Protein AF-A0A7W0CHF1-F1 (afdb_monomer_lite)

Sequence (156 aa):
MNGHKGRTVRLRYMLHHDHEIEVFDAASGEYLGSAELQGQADDATIAQTHAVRADNQRQLERDLKLAARKRTQRYAPVATPQPAQVLGTLTSEEADQELSQARIRRPRPSRRPALMPLPDPDPGWVRPGQPVSAQASALPRDQRRPTDPSTGTLRR

Secondary structure (DSSP, 8-state):
-----S--EEEEEETTEEEEEEEEETTT--EEEEEE-TTPPPHHHHHHHHHHHHHHHHHHHHHHHHHHHHHHHHHTTT-S-------S---HHHHHHHHHHHHHHSPPPP------PPPPPPTTS--TT----S----------------------

Radius of gyration: 45.23 Å; chains: 1; bounding box: 111×49×108 Å

pLDDT: mean 78.06, std 17.32, range [40.59, 98.56]

Structure (mmCIF, N/CA/C/O backbone):
data_AF-A0A7W0CHF1-F1
#
_entry.id   AF-A0A7W0CHF1-F1
#
loop_
_atom_site.group_PDB
_atom_site.id
_atom_site.type_symbol
_atom_site.label_atom_id
_atom_site.label_alt_id
_atom_site.label_comp_id
_atom_site.label_asym_id
_atom_site.label_entity_id
_atom_site.label_seq_id
_atom_site.pdbx_PDB_ins_code
_atom_site.Cartn_x
_atom_site.Cartn_y
_atom_site.Cartn_z
_atom_site.occupancy
_atom_site.B_iso_or_equiv
_atom_site.auth_seq_id
_atom_site.auth_comp_id
_atom_site.auth_asym_id
_atom_site.auth_atom_id
_atom_site.pdbx_PDB_model_num
ATOM 1 N N . MET A 1 1 ? -21.103 -10.574 35.890 1.00 46.47 1 MET A N 1
ATOM 2 C CA . MET A 1 1 ? -20.823 -9.893 34.609 1.00 46.47 1 MET A CA 1
ATOM 3 C C . MET A 1 1 ? -21.826 -10.427 33.603 1.00 46.47 1 MET A C 1
ATOM 5 O O . MET A 1 1 ? -21.732 -11.589 33.227 1.00 46.47 1 MET A O 1
ATOM 9 N N . ASN A 1 2 ? -22.846 -9.639 33.273 1.00 58.59 2 ASN A N 1
ATOM 10 C CA . ASN A 1 2 ? -23.965 -10.100 32.454 1.00 58.59 2 ASN A CA 1
ATOM 11 C C . ASN A 1 2 ? -23.669 -9.700 31.007 1.00 58.59 2 ASN A C 1
ATOM 13 O O . ASN A 1 2 ? -23.716 -8.524 30.673 1.00 58.59 2 ASN A O 1
ATOM 17 N N . GLY A 1 3 ? -23.271 -10.661 30.172 1.00 70.69 3 GLY A N 1
ATOM 18 C CA . GLY A 1 3 ? -23.007 -10.412 28.756 1.00 70.69 3 GLY A CA 1
ATOM 19 C C . GLY A 1 3 ? -24.285 -10.546 27.935 1.00 70.69 3 GLY A C 1
ATOM 20 O O . GLY A 1 3 ? -24.916 -11.603 27.951 1.00 70.69 3 GLY A O 1
ATOM 21 N N . HIS A 1 4 ? -24.653 -9.507 27.189 1.00 77.81 4 HIS A N 1
ATOM 22 C CA . HIS A 1 4 ? -25.762 -9.558 26.238 1.00 77.81 4 HIS A CA 1
ATOM 23 C C . HIS A 1 4 ? -25.271 -10.181 24.921 1.00 77.81 4 HIS A C 1
ATOM 25 O O . HIS A 1 4 ? -24.494 -9.571 24.193 1.00 77.81 4 HIS A O 1
ATOM 31 N N . LYS A 1 5 ? -25.689 -11.417 24.619 1.00 83.81 5 LYS A N 1
ATOM 32 C CA . LYS A 1 5 ? -25.327 -12.135 23.381 1.00 83.81 5 LYS A CA 1
ATOM 33 C C . LYS A 1 5 ? -26.537 -12.273 22.460 1.00 83.81 5 LYS A C 1
ATOM 35 O O . LYS A 1 5 ? -27.640 -12.520 22.933 1.00 83.81 5 LYS A O 1
ATOM 40 N N . GLY A 1 6 ? -26.316 -12.139 21.151 1.00 88.88 6 GLY A N 1
ATOM 41 C CA . GLY A 1 6 ? -27.356 -12.325 20.129 1.00 88.88 6 GLY A CA 1
ATOM 42 C C . GLY A 1 6 ? -28.369 -11.181 20.016 1.00 88.88 6 GLY A C 1
ATOM 43 O O . GLY A 1 6 ? -29.377 -11.334 19.333 1.00 88.88 6 GLY A O 1
ATOM 44 N N . ARG A 1 7 ? -28.121 -10.041 20.671 1.00 90.19 7 ARG A N 1
ATOM 45 C CA . ARG A 1 7 ? -28.987 -8.862 20.593 1.00 90.19 7 ARG A CA 1
ATOM 46 C C . ARG A 1 7 ? -28.602 -7.996 19.399 1.00 90.19 7 ARG A C 1
ATOM 48 O O . ARG A 1 7 ? -27.432 -7.669 19.222 1.00 90.19 7 ARG A O 1
ATOM 55 N N . THR A 1 8 ? -29.585 -7.622 18.588 1.00 93.81 8 THR A N 1
ATOM 56 C CA . THR A 1 8 ? -29.384 -6.677 17.488 1.00 93.81 8 THR A CA 1
ATOM 57 C C . THR A 1 8 ? -29.283 -5.262 18.042 1.00 93.81 8 THR A C 1
ATOM 59 O O . THR A 1 8 ? -30.140 -4.832 18.814 1.00 93.81 8 THR A O 1
ATOM 62 N N . VAL A 1 9 ? -28.249 -4.537 17.628 1.00 95.06 9 VAL A N 1
ATOM 63 C CA . VAL A 1 9 ? -27.970 -3.171 18.078 1.00 95.06 9 VAL A CA 1
ATOM 64 C C . VAL A 1 9 ? -27.816 -2.227 16.891 1.00 95.06 9 VAL A C 1
ATOM 66 O O . VAL A 1 9 ? -27.442 -2.643 15.792 1.00 95.06 9 VAL A O 1
ATOM 69 N N . ARG A 1 10 ? -28.114 -0.949 17.114 1.00 96.31 10 ARG A N 1
ATOM 70 C CA . ARG A 1 10 ? -27.790 0.159 16.215 1.00 96.31 10 ARG A CA 1
ATOM 71 C C . ARG A 1 10 ? -26.557 0.878 16.736 1.00 96.31 10 ARG A C 1
ATOM 73 O O . ARG A 1 10 ? -26.462 1.143 17.928 1.00 96.31 10 ARG A O 1
ATOM 80 N N . LEU A 1 11 ? -25.643 1.205 15.832 1.00 94.81 11 LEU A N 1
ATOM 81 C CA . LEU A 1 11 ? -24.417 1.923 16.158 1.00 94.81 11 LEU A CA 1
ATOM 82 C C . LEU A 1 11 ? -24.523 3.367 15.678 1.00 94.81 11 LEU A C 1
ATOM 84 O O . LEU A 1 11 ? -24.950 3.616 14.547 1.00 94.81 11 LEU A O 1
ATOM 88 N N . ARG A 1 12 ? -24.105 4.307 16.523 1.00 94.81 12 ARG A N 1
ATOM 89 C CA . ARG A 1 12 ? -23.821 5.689 16.132 1.00 94.81 12 ARG A CA 1
ATOM 90 C C . ARG A 1 12 ? -22.338 5.951 16.332 1.00 94.81 12 ARG A C 1
ATOM 92 O O . ARG A 1 12 ? -21.757 5.546 17.330 1.00 94.81 12 ARG A O 1
ATOM 99 N N . TYR A 1 13 ? -21.738 6.619 15.359 1.00 93.94 13 TYR A N 1
ATOM 100 C CA . TYR A 1 13 ? -20.340 7.018 15.402 1.00 93.94 13 TYR A CA 1
ATOM 101 C C . TYR A 1 13 ? -20.236 8.497 15.036 1.00 93.94 13 TYR A C 1
ATOM 103 O O . TYR A 1 13 ? -21.008 9.000 14.213 1.00 93.94 13 TYR A O 1
ATOM 111 N N . MET A 1 14 ? -19.291 9.198 15.657 1.00 90.88 14 MET A N 1
ATOM 112 C CA . MET A 1 14 ? -18.954 10.573 15.303 1.00 90.88 14 MET A CA 1
ATOM 113 C C . MET A 1 14 ? -17.666 10.567 14.495 1.00 90.88 14 MET A C 1
ATOM 115 O O . MET A 1 14 ? -16.693 9.939 14.884 1.00 90.88 14 MET A O 1
ATOM 119 N N . LEU A 1 15 ? -17.622 11.318 13.394 1.00 89.56 15 LEU A N 1
ATOM 120 C CA . LEU A 1 15 ? -16.444 11.342 12.517 1.00 89.56 15 LEU A CA 1
ATOM 121 C C . LEU A 1 15 ? -15.158 11.832 13.211 1.00 89.56 15 LEU A C 1
ATOM 123 O O . LEU A 1 15 ? -14.069 11.574 12.715 1.00 89.56 15 LEU A O 1
ATOM 127 N N . HIS A 1 16 ? -15.293 12.556 14.326 1.00 87.25 16 HIS A N 1
ATOM 128 C CA . HIS A 1 16 ? -14.185 13.103 15.112 1.00 87.25 16 HIS A CA 1
ATOM 129 C C . HIS A 1 16 ? -13.854 12.283 16.373 1.00 87.25 16 HIS A C 1
ATOM 131 O O . HIS A 1 16 ? -12.884 12.613 17.045 1.00 87.25 16 HIS A O 1
ATOM 137 N N . HIS A 1 17 ? -14.635 11.241 16.688 1.00 85.31 17 HIS A N 1
ATOM 138 C CA . HIS A 1 17 ? -14.356 10.287 17.768 1.00 85.31 17 HIS A CA 1
ATOM 139 C C . HIS A 1 17 ? -14.205 8.905 17.137 1.00 85.31 17 HIS A C 1
ATOM 141 O O . HIS A 1 17 ? -15.170 8.182 16.915 1.00 85.31 17 HIS A O 1
ATOM 147 N N . ASP A 1 18 ? -12.974 8.589 16.765 1.00 81.56 18 ASP A N 1
ATOM 148 C CA . ASP A 1 18 ? -12.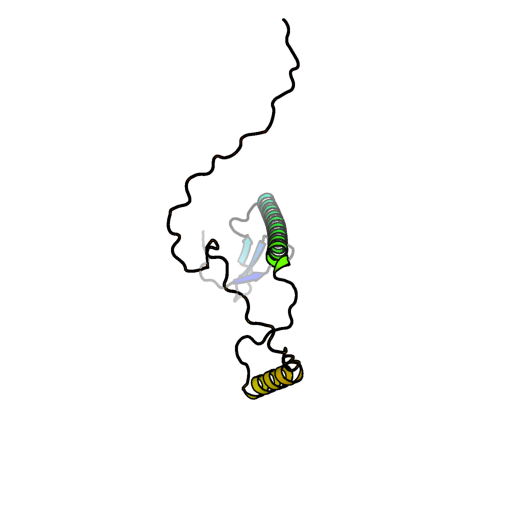596 7.384 16.030 1.00 81.56 18 ASP A CA 1
ATOM 149 C C . ASP A 1 18 ? -12.402 6.146 16.920 1.00 81.56 18 ASP A C 1
ATOM 151 O O . ASP A 1 18 ? -12.359 5.027 16.407 1.00 81.56 18 ASP A O 1
ATOM 155 N N . HIS A 1 19 ? -12.326 6.336 18.237 1.00 85.31 19 HIS A N 1
ATOM 156 C CA . HIS A 1 19 ? -12.074 5.285 19.225 1.00 85.31 19 HIS A CA 1
ATOM 157 C C . HIS A 1 19 ? -13.332 4.802 19.960 1.00 85.31 19 HIS A C 1
ATOM 159 O O . HIS A 1 19 ? -13.305 3.722 20.548 1.00 85.31 19 HIS A O 1
ATOM 165 N N . GLU A 1 20 ? -14.435 5.555 19.904 1.00 91.00 20 GLU A N 1
ATOM 166 C CA . GLU A 1 20 ? -15.660 5.268 20.656 1.00 91.00 20 GLU A CA 1
ATOM 167 C C . GLU A 1 20 ? -16.887 5.236 19.735 1.00 91.00 20 GLU A C 1
ATOM 169 O O . GLU A 1 20 ? -17.085 6.100 18.877 1.00 91.00 20 GLU A O 1
ATOM 174 N N . ILE A 1 21 ? -17.740 4.230 19.929 1.00 94.25 21 ILE A N 1
ATOM 175 C CA . ILE A 1 21 ? -19.050 4.133 19.284 1.00 94.25 21 ILE A CA 1
ATOM 176 C C . ILE A 1 21 ? -20.157 4.074 20.332 1.00 94.25 21 ILE A C 1
ATOM 178 O O . ILE A 1 21 ? -20.031 3.418 21.364 1.00 94.25 21 ILE A O 1
ATOM 182 N N . GLU A 1 22 ? -21.282 4.713 20.038 1.00 94.44 22 GLU A N 1
ATOM 183 C CA . GLU A 1 22 ? -22.486 4.631 20.856 1.00 94.44 22 GLU A CA 1
ATOM 184 C C . GLU A 1 22 ? -23.342 3.442 20.401 1.00 94.44 22 GLU A C 1
ATOM 186 O O . GLU A 1 22 ? -23.636 3.278 19.210 1.00 94.44 22 GLU A O 1
ATOM 191 N N . VAL A 1 23 ? -23.780 2.621 21.353 1.00 94.81 23 VAL A N 1
ATOM 192 C CA . VAL A 1 23 ? -24.578 1.418 21.115 1.00 94.81 23 VAL A CA 1
ATOM 193 C C . VAL A 1 23 ? -26.010 1.653 21.583 1.00 94.81 23 VAL A C 1
ATOM 195 O O . VAL A 1 23 ? -26.26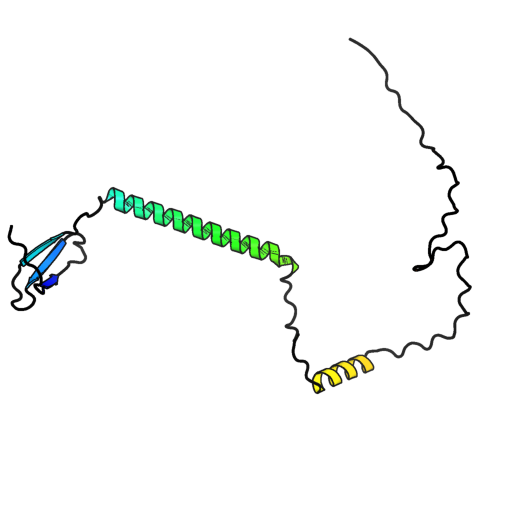1 2.005 22.733 1.00 94.81 23 VAL A O 1
ATOM 198 N N . PHE A 1 24 ? -26.967 1.405 20.695 1.0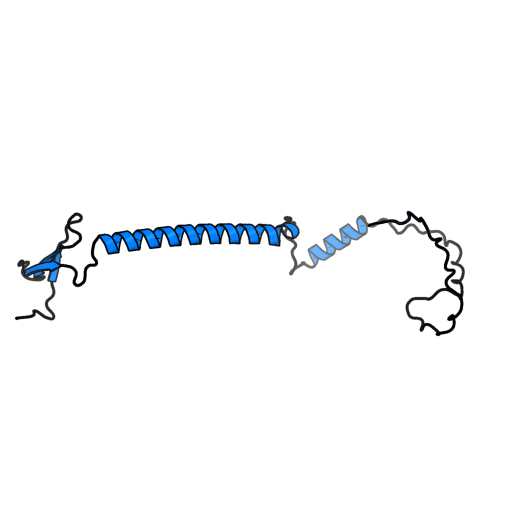0 95.69 24 PHE A N 1
ATOM 199 C CA . PHE A 1 24 ? -28.398 1.508 20.965 1.00 95.69 24 PHE A CA 1
ATOM 200 C C . PHE A 1 24 ? -29.099 0.180 20.697 1.00 95.69 24 PHE A C 1
ATOM 202 O O . PHE A 1 24 ? -28.705 -0.585 19.814 1.00 95.69 24 PHE A O 1
ATOM 209 N N . ASP A 1 25 ? -30.185 -0.088 21.407 1.00 94.50 25 ASP A N 1
ATOM 210 C CA . ASP A 1 25 ? -31.078 -1.187 21.084 1.00 94.50 25 ASP A CA 1
ATOM 211 C C . ASP A 1 25 ? -31.741 -0.961 19.721 1.00 94.50 25 ASP A C 1
ATOM 213 O O . ASP A 1 25 ? -32.235 0.127 19.417 1.00 94.50 25 ASP A O 1
ATOM 217 N N . ALA A 1 26 ? -31.772 -1.994 18.878 1.00 94.44 26 ALA A N 1
ATOM 218 C CA . ALA A 1 26 ? -32.310 -1.845 17.532 1.00 94.44 26 ALA A CA 1
ATOM 219 C C . ALA A 1 26 ? -33.839 -1.667 17.492 1.00 94.44 26 ALA A C 1
ATOM 221 O O . ALA A 1 26 ? -34.336 -1.032 16.559 1.00 94.44 26 ALA A O 1
ATOM 222 N N . ALA A 1 27 ? -34.570 -2.218 18.467 1.00 93.50 27 ALA A N 1
ATOM 223 C CA . ALA A 1 27 ? -36.029 -2.216 18.494 1.00 93.50 27 ALA A CA 1
ATOM 224 C C . ALA A 1 27 ? -36.592 -1.024 19.279 1.00 93.50 27 ALA A C 1
ATOM 226 O O . ALA A 1 27 ? -37.466 -0.326 18.770 1.00 93.50 27 ALA A O 1
ATOM 227 N N . SER A 1 28 ? -36.089 -0.777 20.493 1.00 93.31 28 SER A N 1
ATOM 228 C CA . SER A 1 28 ? -36.560 0.312 21.358 1.00 93.31 28 SER A CA 1
ATOM 229 C C . SER A 1 28 ? -35.846 1.640 21.107 1.00 93.31 28 SER A C 1
ATOM 231 O O . SER A 1 28 ? -36.392 2.690 21.436 1.00 93.31 28 SER A O 1
ATOM 233 N N . GLY A 1 29 ? -34.640 1.616 20.529 1.00 93.25 29 GLY A N 1
ATOM 234 C CA . GLY A 1 29 ? -33.790 2.805 20.421 1.00 93.25 29 GLY A CA 1
ATOM 235 C C . GLY A 1 29 ? -33.185 3.248 21.757 1.00 93.25 29 GLY A C 1
ATOM 236 O O . GLY A 1 29 ? -32.686 4.365 21.854 1.00 93.25 29 GLY A O 1
ATOM 237 N N . GLU A 1 30 ? -33.237 2.402 22.787 1.00 95.12 30 GLU A N 1
ATOM 238 C CA . GLU A 1 30 ? -32.644 2.667 24.098 1.00 95.12 30 GLU A CA 1
ATOM 239 C C . GLU A 1 30 ? -31.114 2.691 24.018 1.00 95.12 30 GLU A C 1
ATOM 241 O O . GLU A 1 30 ? -30.515 1.866 23.333 1.00 95.12 30 GLU A O 1
ATOM 246 N N . TYR A 1 31 ? -30.469 3.622 24.721 1.00 94.69 31 TYR A N 1
ATOM 247 C CA . TYR A 1 31 ? -29.011 3.674 24.796 1.00 94.69 31 TYR A CA 1
ATOM 248 C C . TYR A 1 31 ? -28.482 2.554 25.700 1.00 94.69 31 TYR A C 1
ATOM 250 O O . TYR A 1 31 ? -28.811 2.498 26.882 1.00 94.69 31 TYR A O 1
ATOM 258 N N . LEU A 1 32 ? -27.660 1.668 25.139 1.00 93.06 32 LEU A N 1
ATOM 259 C CA . LEU A 1 32 ? -27.081 0.519 25.841 1.00 93.06 32 LEU A CA 1
ATOM 260 C C . LEU A 1 32 ? -25.694 0.822 26.425 1.00 93.06 32 LEU A C 1
ATOM 262 O O . LEU A 1 32 ? -25.212 0.059 27.261 1.00 93.06 32 LEU A O 1
ATOM 266 N N . GLY A 1 33 ? -25.062 1.916 25.998 1.00 92.38 33 GLY A N 1
ATOM 267 C CA . GLY A 1 33 ? -23.729 2.330 26.430 1.00 92.38 33 GLY A CA 1
ATOM 268 C C . GLY A 1 33 ? -22.803 2.613 25.253 1.00 92.38 33 GLY A C 1
ATOM 269 O O . GLY A 1 33 ? -23.214 2.541 24.093 1.00 92.38 33 GLY A O 1
ATOM 270 N N . SER A 1 34 ? -21.547 2.916 25.555 1.00 92.56 34 SER A N 1
ATOM 271 C CA . SER A 1 34 ? -20.503 3.071 24.552 1.00 92.56 34 SER A CA 1
ATOM 272 C C . SER A 1 34 ? -19.598 1.847 24.485 1.00 92.56 34 SER A C 1
ATOM 274 O O . SER A 1 34 ? -19.537 1.029 25.410 1.00 92.56 34 SER A O 1
ATOM 276 N N . ALA A 1 35 ? -18.940 1.682 23.343 1.00 91.31 35 ALA A N 1
ATOM 277 C CA . ALA A 1 35 ? -17.976 0.625 23.112 1.00 91.31 35 ALA A CA 1
ATOM 278 C C . ALA A 1 35 ? -16.718 1.191 22.458 1.00 91.31 35 ALA A C 1
ATOM 280 O O . ALA A 1 35 ? -16.789 2.015 21.547 1.00 91.31 35 ALA A O 1
ATOM 281 N N . GLU A 1 36 ? -15.576 0.686 22.906 1.00 89.88 36 GLU A N 1
ATOM 282 C CA . GLU A 1 36 ? -14.264 0.994 22.349 1.00 89.88 36 GLU A CA 1
ATOM 283 C C . GLU A 1 36 ? -13.704 -0.224 21.612 1.00 89.88 36 GLU A C 1
ATOM 285 O O . GLU A 1 36 ? -14.080 -1.377 21.874 1.00 89.88 36 GLU A O 1
ATOM 290 N N . LEU A 1 37 ? -12.783 0.018 20.680 1.00 87.75 37 LEU A N 1
ATOM 291 C CA . LEU A 1 37 ? -12.100 -1.056 19.972 1.00 87.75 37 LEU A CA 1
ATOM 292 C C . LEU A 1 37 ? -11.191 -1.831 20.934 1.00 87.75 37 LEU A C 1
ATOM 294 O O . LEU A 1 37 ? -10.190 -1.323 21.440 1.00 87.75 37 LEU A O 1
ATOM 298 N N . GLN A 1 38 ? -11.498 -3.111 21.145 1.00 88.38 38 GLN A N 1
ATOM 299 C CA . GLN A 1 38 ? -10.651 -3.956 21.976 1.00 88.38 38 GLN A CA 1
ATOM 300 C C . GLN A 1 38 ? -9.273 -4.148 21.326 1.00 88.38 38 GLN A C 1
ATOM 302 O O . GLN A 1 38 ? -9.169 -4.581 20.179 1.00 88.38 38 GLN A O 1
ATOM 307 N N . GLY A 1 39 ? -8.211 -3.889 22.093 1.00 85.12 39 GLY A N 1
ATOM 308 C CA . GLY A 1 39 ? -6.838 -4.064 21.618 1.00 85.12 39 GLY A CA 1
ATOM 309 C C . GLY A 1 39 ? -6.394 -2.981 20.637 1.00 85.12 39 GLY A C 1
ATOM 310 O O . GLY A 1 39 ? -5.546 -3.251 19.788 1.00 85.12 39 GLY A O 1
ATOM 311 N N . GLN A 1 40 ? -6.967 -1.777 20.735 1.00 86.44 40 GLN A N 1
ATOM 312 C CA . GLN A 1 40 ? -6.483 -0.614 20.002 1.00 86.44 40 GLN A CA 1
ATOM 313 C C . GLN A 1 40 ? -4.979 -0.425 20.251 1.00 86.44 40 GLN A C 1
ATOM 315 O O . GLN A 1 40 ? -4.506 -0.451 21.388 1.00 86.44 40 GLN A O 1
ATOM 320 N N . ALA A 1 41 ? -4.222 -0.305 19.161 1.00 88.12 41 ALA A N 1
ATOM 321 C CA . ALA A 1 41 ? -2.797 -0.033 19.235 1.00 88.12 41 ALA A CA 1
ATOM 322 C C . ALA A 1 41 ? -2.569 1.402 19.724 1.00 88.12 41 ALA A C 1
ATOM 324 O O . ALA A 1 41 ? -3.359 2.290 19.419 1.00 88.12 41 ALA A O 1
ATOM 325 N N . ASP A 1 42 ? -1.468 1.617 20.439 1.00 91.06 42 ASP A N 1
ATOM 326 C CA . ASP A 1 42 ? -1.043 2.958 20.835 1.00 91.06 42 ASP A CA 1
ATOM 327 C C . ASP A 1 42 ? -0.764 3.843 19.606 1.00 91.06 42 ASP A C 1
ATOM 329 O O . ASP A 1 42 ? -0.283 3.358 18.571 1.00 91.06 42 ASP A O 1
ATOM 333 N N . ASP A 1 43 ? -1.004 5.147 19.736 1.00 89.38 43 ASP A N 1
ATOM 334 C CA . ASP A 1 43 ? -0.880 6.131 18.656 1.00 89.38 43 ASP A CA 1
ATOM 335 C C . ASP A 1 43 ? 0.527 6.139 18.051 1.00 89.38 43 ASP A C 1
ATOM 337 O O . ASP A 1 43 ? 0.694 6.245 16.831 1.00 89.38 43 ASP A O 1
ATOM 341 N N . ALA A 1 44 ? 1.559 5.942 18.879 1.00 93.56 44 ALA A N 1
ATOM 342 C CA . ALA A 1 44 ? 2.936 5.832 18.410 1.00 93.56 44 ALA A CA 1
ATOM 343 C C . ALA A 1 44 ? 3.136 4.607 17.502 1.00 93.56 44 ALA A C 1
ATOM 345 O O . ALA A 1 44 ? 3.812 4.692 16.473 1.00 93.56 44 ALA A O 1
ATOM 346 N N . THR A 1 45 ? 2.504 3.477 17.836 1.00 95.75 45 THR A N 1
ATOM 347 C CA . THR A 1 45 ? 2.564 2.243 17.035 1.00 95.75 45 THR A CA 1
ATOM 348 C C . THR A 1 45 ? 1.818 2.415 15.713 1.00 95.75 45 THR A C 1
ATOM 350 O O . THR A 1 45 ? 2.296 1.975 14.660 1.00 95.75 45 THR A O 1
ATOM 353 N N . ILE A 1 46 ? 0.669 3.095 15.740 1.00 94.69 46 ILE A N 1
ATOM 354 C CA . ILE A 1 46 ? -0.100 3.441 14.540 1.00 94.69 46 ILE A CA 1
ATOM 355 C C . ILE A 1 46 ? 0.747 4.332 13.624 1.00 94.69 46 ILE A C 1
ATOM 357 O O . ILE A 1 46 ? 0.974 3.985 12.460 1.00 94.69 46 ILE A O 1
ATOM 361 N N . ALA A 1 47 ? 1.298 5.426 14.152 1.00 95.25 47 ALA A N 1
ATOM 362 C CA . ALA A 1 47 ? 2.142 6.354 13.403 1.00 95.25 47 ALA A CA 1
ATOM 363 C C . ALA A 1 47 ? 3.377 5.660 12.802 1.00 95.25 47 ALA A C 1
ATOM 365 O O . ALA A 1 47 ? 3.675 5.834 11.617 1.00 95.25 47 ALA A O 1
ATOM 366 N N . GLN A 1 48 ? 4.055 4.810 13.579 1.00 97.25 48 GLN A N 1
ATOM 367 C CA . GLN A 1 48 ? 5.199 4.032 13.102 1.00 97.25 48 GLN A CA 1
ATOM 368 C C . GLN A 1 48 ? 4.803 3.071 11.973 1.00 97.25 48 GLN A C 1
ATOM 370 O O . GLN A 1 48 ? 5.508 2.965 10.968 1.00 97.25 48 GLN A O 1
ATOM 375 N N . THR A 1 49 ? 3.646 2.418 12.085 1.00 98.19 49 THR A N 1
ATOM 376 C CA . THR A 1 49 ? 3.121 1.536 11.034 1.00 98.19 49 THR A CA 1
ATOM 377 C C . THR A 1 49 ? 2.853 2.309 9.743 1.00 98.19 49 THR A C 1
ATOM 379 O O . THR A 1 49 ? 3.199 1.844 8.653 1.00 98.19 49 THR A O 1
ATOM 382 N N . HIS A 1 50 ? 2.271 3.507 9.841 1.00 97.69 50 HIS A N 1
ATOM 383 C CA . HIS A 1 50 ? 2.061 4.373 8.682 1.00 97.69 50 HIS A CA 1
ATOM 384 C C . HIS A 1 50 ? 3.380 4.816 8.041 1.00 97.69 50 HIS A C 1
ATOM 386 O O . HIS A 1 50 ? 3.495 4.769 6.814 1.00 97.69 50 HIS A O 1
ATOM 392 N N . ALA A 1 51 ? 4.386 5.173 8.844 1.00 97.75 51 ALA A N 1
ATOM 393 C CA . ALA A 1 51 ? 5.711 5.529 8.344 1.00 97.75 51 ALA A CA 1
ATOM 394 C C . ALA A 1 51 ? 6.349 4.372 7.556 1.00 97.75 51 ALA A C 1
ATOM 396 O O . ALA A 1 51 ? 6.750 4.561 6.407 1.00 97.75 51 ALA A O 1
ATOM 397 N N . VAL A 1 52 ? 6.328 3.154 8.112 1.00 98.50 52 VAL A N 1
ATOM 398 C CA . VAL A 1 52 ? 6.845 1.945 7.446 1.00 98.50 52 VAL A CA 1
ATOM 399 C C . VAL A 1 52 ? 6.103 1.661 6.138 1.00 98.50 52 VAL A C 1
ATOM 401 O O . VAL A 1 52 ? 6.724 1.343 5.124 1.00 98.50 52 VAL A O 1
ATOM 404 N N . ARG A 1 53 ? 4.772 1.806 6.114 1.00 98.38 53 ARG A N 1
ATOM 405 C CA . ARG A 1 53 ? 3.984 1.639 4.880 1.00 98.38 53 ARG A CA 1
ATOM 406 C C . ARG A 1 53 ? 4.382 2.653 3.809 1.00 98.38 53 ARG A C 1
ATOM 408 O O . ARG A 1 53 ? 4.546 2.270 2.651 1.00 98.38 53 ARG A O 1
ATOM 415 N N . ALA A 1 54 ? 4.577 3.914 4.188 1.00 98.12 54 ALA A N 1
ATOM 416 C CA . ALA A 1 54 ? 5.001 4.960 3.265 1.00 98.12 54 ALA A CA 1
ATOM 417 C C . ALA A 1 54 ? 6.417 4.704 2.717 1.00 98.12 54 ALA A C 1
ATOM 419 O O . ALA A 1 54 ? 6.658 4.889 1.523 1.00 98.12 54 ALA A O 1
ATOM 420 N N . ASP A 1 55 ? 7.344 4.235 3.556 1.00 98.06 55 ASP A N 1
ATOM 421 C CA . ASP A 1 55 ? 8.687 3.829 3.125 1.00 98.06 55 ASP A CA 1
ATOM 422 C C . ASP A 1 55 ? 8.652 2.662 2.139 1.00 98.06 55 ASP A C 1
ATOM 424 O O . ASP A 1 55 ? 9.289 2.719 1.082 1.00 98.06 55 ASP A O 1
ATOM 428 N N . ASN A 1 56 ? 7.853 1.637 2.436 1.00 98.00 56 ASN A N 1
ATOM 429 C CA . ASN A 1 56 ? 7.679 0.483 1.560 1.00 98.00 56 ASN A CA 1
ATOM 430 C C . ASN A 1 56 ? 7.093 0.886 0.204 1.00 98.00 56 ASN A C 1
ATOM 432 O O . ASN A 1 56 ? 7.571 0.422 -0.832 1.00 98.00 56 ASN A O 1
ATOM 436 N N . GLN A 1 57 ? 6.110 1.788 0.186 1.00 98.25 57 GLN A N 1
ATOM 437 C CA . GLN A 1 57 ? 5.560 2.319 -1.059 1.00 98.25 57 GLN A CA 1
ATOM 438 C C . GLN A 1 57 ? 6.634 3.057 -1.873 1.00 98.25 57 GLN A C 1
ATOM 440 O O . GLN A 1 57 ? 6.810 2.774 -3.058 1.00 98.25 57 GLN A O 1
ATOM 445 N N . ARG A 1 58 ? 7.415 3.941 -1.236 1.00 97.94 58 ARG A N 1
ATOM 446 C CA . ARG A 1 58 ? 8.526 4.649 -1.898 1.00 97.94 58 ARG A CA 1
ATOM 447 C C . ARG A 1 58 ? 9.581 3.693 -2.450 1.00 97.94 58 ARG A C 1
ATOM 449 O O . ARG A 1 58 ? 10.192 3.967 -3.485 1.00 97.94 58 ARG A O 1
ATOM 456 N N . GLN A 1 59 ? 9.862 2.600 -1.745 1.00 97.81 59 GLN A N 1
ATOM 457 C CA . GLN A 1 59 ? 10.782 1.568 -2.216 1.00 97.81 59 GLN A CA 1
ATOM 458 C C . GLN A 1 59 ? 10.209 0.850 -3.443 1.00 97.81 59 GLN A C 1
ATOM 460 O O . GLN A 1 59 ? 10.884 0.780 -4.470 1.00 97.81 59 GLN A O 1
ATOM 465 N N . LEU A 1 60 ? 8.946 0.423 -3.383 1.00 98.56 60 LEU A N 1
ATOM 466 C CA . LEU A 1 60 ? 8.269 -0.245 -4.491 1.00 98.56 60 LEU A CA 1
ATOM 467 C C . LEU A 1 60 ? 8.231 0.625 -5.755 1.00 98.56 60 LEU A C 1
ATOM 469 O O . LEU A 1 60 ? 8.543 0.148 -6.843 1.00 98.56 60 LEU A O 1
ATOM 473 N N . GLU A 1 61 ? 7.907 1.911 -5.628 1.00 98.25 61 GLU A N 1
ATOM 474 C CA . GLU A 1 61 ? 7.899 2.849 -6.756 1.00 98.25 61 GLU A CA 1
ATOM 475 C C . GLU A 1 61 ? 9.286 2.987 -7.405 1.00 98.25 61 GLU A C 1
ATOM 477 O O . GLU A 1 61 ? 9.411 2.995 -8.636 1.00 98.25 61 GLU A O 1
ATOM 482 N N . ARG A 1 62 ? 10.349 3.053 -6.591 1.00 98.44 62 ARG A N 1
ATOM 483 C CA . ARG A 1 62 ? 11.733 3.068 -7.089 1.00 98.44 62 ARG A CA 1
ATOM 484 C C . ARG A 1 62 ? 12.066 1.781 -7.832 1.00 98.44 62 ARG A C 1
ATOM 486 O O . ARG A 1 62 ? 12.621 1.854 -8.930 1.00 98.44 62 ARG A O 1
ATOM 493 N N . ASP A 1 63 ? 11.688 0.634 -7.287 1.00 98.00 63 ASP A N 1
ATOM 494 C CA . ASP A 1 63 ? 11.960 -0.667 -7.895 1.00 98.00 63 ASP A CA 1
ATOM 495 C C . ASP A 1 63 ? 11.200 -0.850 -9.210 1.00 98.00 63 ASP A C 1
ATOM 497 O O . ASP A 1 63 ? 11.795 -1.258 -10.211 1.00 98.00 63 ASP A O 1
ATOM 501 N N . LEU A 1 64 ? 9.930 -0.440 -9.266 1.00 98.50 64 LEU A N 1
ATOM 502 C CA . LEU A 1 64 ? 9.141 -0.424 -10.500 1.00 98.50 64 LEU A CA 1
ATOM 503 C C . LEU A 1 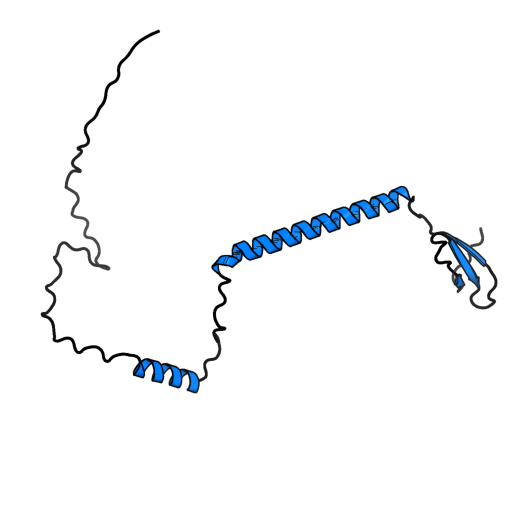64 ? 9.772 0.487 -11.558 1.00 98.50 64 LEU A C 1
ATOM 505 O O . LEU A 1 64 ? 9.903 0.095 -12.721 1.00 98.50 64 LEU A O 1
ATOM 509 N N . LYS A 1 65 ? 10.242 1.677 -11.169 1.00 98.19 65 LYS A N 1
ATOM 510 C CA . LYS A 1 65 ? 10.937 2.601 -12.078 1.00 98.19 65 LYS A CA 1
ATOM 511 C C . LYS A 1 65 ? 12.250 2.013 -12.598 1.00 98.19 65 LYS A C 1
ATOM 513 O O . LYS A 1 65 ? 12.565 2.157 -13.781 1.00 98.19 65 LYS A O 1
ATOM 518 N N . LEU A 1 66 ? 13.022 1.345 -11.744 1.00 97.81 66 LEU A N 1
ATOM 519 C CA . LEU A 1 66 ? 14.255 0.661 -12.138 1.00 97.81 66 LEU A CA 1
ATOM 520 C C . LEU A 1 66 ? 13.971 -0.524 -13.065 1.00 97.81 66 LEU A C 1
ATOM 522 O O . LEU A 1 66 ? 14.669 -0.692 -14.066 1.00 97.81 66 LEU A O 1
ATOM 526 N N . ALA A 1 67 ? 12.936 -1.313 -12.781 1.00 96.25 67 ALA A N 1
ATOM 527 C CA . ALA A 1 67 ? 12.503 -2.418 -13.627 1.00 96.25 67 ALA A CA 1
ATOM 528 C C . ALA A 1 67 ? 12.064 -1.923 -15.013 1.00 96.25 67 ALA A C 1
ATOM 530 O O . ALA A 1 67 ? 12.506 -2.469 -16.025 1.00 96.25 67 ALA A O 1
ATOM 531 N N . ALA A 1 68 ? 11.279 -0.842 -15.071 1.00 95.62 68 ALA A N 1
ATOM 532 C CA . ALA A 1 68 ? 10.888 -0.203 -16.323 1.00 95.62 68 ALA A CA 1
ATOM 533 C C . ALA A 1 68 ? 12.113 0.265 -17.125 1.00 95.62 68 ALA A C 1
ATOM 535 O O . ALA A 1 68 ? 12.233 -0.053 -18.306 1.00 95.62 68 ALA A O 1
ATOM 536 N N . ARG A 1 69 ? 13.083 0.929 -16.478 1.00 95.06 69 ARG A N 1
ATOM 537 C CA . ARG A 1 69 ? 14.346 1.341 -17.119 1.00 95.06 69 ARG A CA 1
ATOM 538 C C . ARG A 1 69 ? 15.136 0.155 -17.668 1.00 95.06 69 ARG A C 1
ATOM 540 O O . ARG A 1 69 ? 15.573 0.203 -18.815 1.00 95.06 69 ARG A O 1
ATOM 547 N N . LYS A 1 70 ? 15.291 -0.916 -16.883 1.00 93.69 70 LYS A N 1
ATOM 548 C CA . LYS A 1 70 ? 15.979 -2.146 -17.313 1.00 93.69 70 LYS A CA 1
ATOM 549 C C . LYS A 1 70 ? 15.280 -2.794 -18.504 1.00 93.69 70 LYS A C 1
ATOM 551 O O . LYS A 1 70 ? 15.954 -3.243 -19.427 1.00 93.69 70 LYS A O 1
ATOM 556 N N . ARG A 1 71 ? 13.942 -2.823 -18.504 1.00 90.56 71 ARG A N 1
ATOM 557 C CA . ARG A 1 71 ? 13.143 -3.302 -19.638 1.00 90.56 71 ARG A CA 1
ATOM 558 C C . ARG A 1 71 ? 13.444 -2.473 -20.884 1.00 90.56 71 ARG A C 1
ATOM 560 O O . ARG A 1 71 ? 13.822 -3.049 -21.898 1.00 90.56 71 ARG A O 1
ATOM 567 N N . THR A 1 72 ? 13.340 -1.148 -20.799 1.00 88.75 72 THR A N 1
ATOM 568 C CA . THR A 1 72 ? 13.638 -0.257 -21.928 1.00 88.75 72 THR A CA 1
ATOM 569 C C . THR A 1 72 ? 15.062 -0.453 -22.439 1.00 88.75 72 THR A C 1
ATOM 571 O O . THR A 1 72 ? 15.244 -0.592 -23.636 1.00 88.75 72 THR A O 1
ATOM 574 N N . GLN A 1 73 ? 16.065 -0.546 -21.560 1.00 89.38 73 GLN A N 1
ATOM 575 C CA . GLN A 1 73 ? 17.459 -0.782 -21.961 1.00 89.38 73 GLN A CA 1
ATOM 576 C C . GLN A 1 73 ? 17.654 -2.134 -22.657 1.00 89.38 73 GLN A C 1
ATOM 578 O O . GLN A 1 73 ? 18.285 -2.193 -23.707 1.00 89.38 73 GLN A O 1
ATOM 583 N N . ARG A 1 74 ? 17.099 -3.219 -22.098 1.00 87.69 74 ARG A N 1
ATOM 584 C CA . ARG A 1 74 ? 17.239 -4.574 -22.657 1.00 87.69 74 ARG A CA 1
ATOM 585 C C . ARG A 1 74 ? 16.604 -4.687 -24.038 1.00 87.69 74 ARG A C 1
ATOM 587 O O . ARG A 1 74 ? 17.159 -5.348 -24.908 1.00 87.69 74 ARG A O 1
ATOM 594 N N . TYR A 1 75 ? 15.445 -4.063 -24.221 1.00 83.81 75 TYR A N 1
ATOM 595 C CA . TYR A 1 75 ? 14.700 -4.138 -25.471 1.00 83.81 75 TYR A CA 1
ATOM 596 C C . TYR A 1 75 ? 14.961 -2.956 -26.406 1.00 83.81 75 TYR A C 1
ATOM 598 O O . TYR A 1 75 ? 14.445 -2.980 -27.512 1.00 83.81 75 TYR A O 1
ATOM 606 N N . ALA A 1 76 ? 15.787 -1.971 -26.037 1.00 78.25 76 ALA A N 1
ATOM 607 C CA . ALA A 1 76 ? 16.144 -0.852 -26.914 1.00 78.25 76 ALA A CA 1
ATOM 608 C C . ALA A 1 76 ? 16.672 -1.298 -28.296 1.00 78.25 76 ALA A C 1
ATOM 610 O O . ALA A 1 76 ? 16.250 -0.699 -29.282 1.00 78.25 76 ALA A O 1
ATOM 611 N N . PRO A 1 77 ? 17.494 -2.365 -28.423 1.00 72.00 77 PRO A N 1
ATOM 612 C CA . PRO A 1 77 ? 17.940 -2.853 -29.734 1.00 72.00 77 PRO A CA 1
ATOM 613 C C . PRO A 1 77 ? 16.842 -3.531 -30.573 1.00 72.00 77 PRO A C 1
ATOM 615 O O . PRO A 1 77 ? 16.984 -3.644 -31.785 1.00 72.00 77 PRO A O 1
ATOM 618 N N . VAL A 1 78 ? 15.766 -4.008 -29.937 1.00 67.50 78 VAL A N 1
ATOM 619 C CA . VAL A 1 78 ? 14.640 -4.720 -30.581 1.00 67.50 78 VAL A CA 1
ATOM 620 C C . VAL A 1 78 ? 13.424 -3.798 -30.761 1.00 67.50 78 VAL A C 1
ATOM 622 O O . VAL A 1 78 ? 12.518 -4.095 -31.529 1.00 67.50 78 VAL A O 1
ATOM 625 N N . ALA A 1 79 ? 13.408 -2.652 -30.080 1.00 60.31 79 ALA A N 1
ATOM 626 C CA . ALA A 1 79 ? 12.310 -1.693 -30.051 1.00 60.31 79 ALA A CA 1
ATOM 627 C C . ALA A 1 79 ? 12.381 -0.649 -31.176 1.00 60.31 79 ALA A C 1
ATOM 629 O O . ALA A 1 79 ? 11.827 0.440 -31.032 1.00 60.31 79 ALA A O 1
ATOM 630 N N . THR A 1 80 ? 13.043 -0.950 -32.295 1.00 62.91 80 THR A N 1
ATOM 631 C CA . THR A 1 80 ? 12.863 -0.154 -33.511 1.00 62.91 80 THR A CA 1
ATOM 632 C C . THR A 1 80 ? 11.445 -0.425 -34.012 1.00 62.91 80 THR A C 1
ATOM 634 O O . THR A 1 80 ? 11.145 -1.581 -34.317 1.00 62.91 80 THR A O 1
ATOM 637 N N . PRO A 1 81 ? 10.555 0.580 -34.091 1.00 62.69 81 PRO A N 1
ATOM 638 C CA . PRO A 1 81 ? 9.220 0.381 -34.629 1.00 62.69 81 PRO A CA 1
ATOM 639 C C . PRO A 1 81 ? 9.359 -0.070 -36.082 1.00 62.69 81 PRO A C 1
ATOM 641 O O . PRO A 1 81 ? 9.735 0.715 -36.951 1.00 62.69 81 PRO A O 1
ATOM 644 N N . GLN A 1 82 ? 9.120 -1.351 -36.339 1.00 66.19 82 GLN A N 1
ATOM 645 C CA . GLN A 1 82 ? 8.919 -1.832 -37.695 1.00 66.19 82 GLN A CA 1
ATOM 646 C C . GLN A 1 82 ? 7.427 -1.745 -38.015 1.00 66.19 82 GLN A C 1
ATOM 648 O O . GLN A 1 82 ? 6.603 -1.915 -37.109 1.00 66.19 82 GLN A O 1
ATOM 653 N N . PRO A 1 83 ? 7.058 -1.454 -39.274 1.00 71.19 83 PRO A N 1
ATOM 654 C CA . PRO A 1 83 ? 5.669 -1.574 -39.693 1.00 71.19 83 PRO A CA 1
ATOM 655 C C . PRO A 1 83 ? 5.166 -2.976 -39.334 1.00 71.19 83 PRO A C 1
ATOM 657 O O . PRO A 1 83 ? 5.912 -3.949 -39.455 1.00 71.19 83 PRO A O 1
ATOM 660 N N . ALA A 1 84 ? 3.926 -3.068 -38.850 1.00 67.50 84 ALA A N 1
ATOM 661 C CA . ALA A 1 84 ? 3.318 -4.344 -38.503 1.00 67.50 84 ALA A CA 1
ATOM 662 C C . ALA A 1 84 ? 3.389 -5.284 -39.718 1.00 67.50 84 ALA A C 1
ATOM 664 O O . ALA A 1 84 ? 2.812 -4.992 -40.763 1.00 67.50 84 ALA A O 1
ATOM 665 N N . GLN A 1 85 ? 4.137 -6.381 -39.591 1.00 64.50 85 GLN A N 1
ATOM 666 C CA . GLN A 1 85 ? 4.223 -7.410 -40.623 1.00 64.50 85 GLN A CA 1
ATOM 667 C C . GLN A 1 85 ? 3.155 -8.468 -40.344 1.00 64.50 85 GLN A C 1
ATOM 669 O O . GLN A 1 85 ? 3.069 -8.997 -39.234 1.00 64.50 85 GLN A O 1
ATOM 674 N N . VAL A 1 86 ? 2.334 -8.779 -41.345 1.00 70.50 86 VAL A N 1
ATOM 675 C CA . VAL A 1 86 ? 1.342 -9.855 -41.264 1.00 70.50 86 VAL A CA 1
ATOM 676 C C . VAL A 1 86 ? 2.089 -11.189 -41.372 1.00 70.50 86 VAL A C 1
ATOM 678 O O . VAL A 1 86 ? 2.439 -11.628 -42.459 1.00 70.50 86 VAL A O 1
ATOM 681 N N . LEU A 1 87 ? 2.396 -11.816 -40.231 1.00 67.00 87 LEU A N 1
ATOM 682 C CA . LEU A 1 87 ? 3.236 -13.026 -40.168 1.00 67.00 87 LEU A CA 1
ATOM 683 C C . LEU A 1 87 ? 2.476 -14.346 -40.388 1.00 67.00 87 LEU A C 1
ATOM 685 O O . LEU A 1 87 ? 3.106 -15.397 -40.460 1.00 67.00 87 LEU A O 1
ATOM 689 N N . GLY A 1 88 ? 1.141 -14.319 -40.448 1.00 69.19 88 GLY A N 1
ATOM 690 C CA . GLY A 1 88 ? 0.330 -15.541 -40.356 1.00 69.19 88 GLY A CA 1
ATOM 691 C C . GLY A 1 88 ? -0.631 -15.806 -41.512 1.00 69.19 88 GLY A C 1
ATOM 692 O O . GLY A 1 88 ? -0.924 -16.966 -41.786 1.00 69.19 88 GLY A O 1
ATOM 693 N N . THR A 1 89 ? -1.134 -14.773 -42.190 1.00 69.31 89 THR A N 1
ATOM 694 C CA . THR A 1 89 ? -2.209 -14.928 -43.182 1.00 69.31 89 THR A CA 1
ATOM 695 C C . THR A 1 89 ? -1.991 -13.982 -44.353 1.00 69.31 89 THR A C 1
ATOM 697 O O . THR A 1 89 ? -2.426 -12.836 -44.313 1.00 69.31 89 THR A O 1
ATOM 700 N N . LEU A 1 90 ? -1.290 -14.470 -45.374 1.00 74.62 90 LEU A N 1
ATOM 701 C CA . LEU A 1 90 ? -1.206 -13.832 -46.684 1.00 74.62 90 LEU A CA 1
ATOM 702 C C . LEU A 1 90 ? -2.332 -14.413 -47.543 1.00 74.62 90 LEU A C 1
ATOM 704 O O . LEU A 1 90 ? -2.405 -15.635 -47.707 1.00 74.62 90 LEU A O 1
ATOM 708 N N . THR A 1 91 ? -3.234 -13.577 -48.049 1.00 78.75 91 THR A N 1
ATOM 709 C CA . THR A 1 91 ? -4.246 -14.064 -48.994 1.00 78.75 91 THR A CA 1
ATOM 710 C C . THR A 1 91 ? -3.592 -14.383 -50.342 1.00 78.75 91 THR A C 1
ATOM 712 O O . THR A 1 91 ? -2.545 -13.839 -50.691 1.00 78.75 91 THR A O 1
ATOM 715 N N . SER A 1 92 ? -4.191 -15.294 -51.116 1.00 78.69 92 SER A N 1
ATOM 716 C CA . SER A 1 92 ? -3.649 -15.665 -52.437 1.00 78.69 92 SER A CA 1
ATOM 717 C C . SER A 1 92 ? -3.542 -14.471 -53.396 1.00 78.69 92 SER A C 1
ATOM 719 O O . SER A 1 92 ? -2.550 -14.347 -54.107 1.00 78.69 92 SER A O 1
ATOM 721 N N . GLU A 1 93 ? -4.506 -13.550 -53.344 1.00 82.50 93 GLU A N 1
ATOM 722 C CA . GLU A 1 93 ? -4.522 -12.337 -54.168 1.00 82.50 93 GLU A CA 1
ATOM 723 C C . GLU A 1 93 ? -3.381 -11.377 -53.805 1.00 82.50 93 GLU A C 1
ATOM 725 O O . GLU A 1 93 ? -2.698 -10.862 -54.692 1.00 82.50 93 GLU A O 1
ATOM 730 N N . GLU A 1 94 ? -3.119 -11.177 -52.511 1.00 81.62 94 GLU A N 1
ATOM 731 C CA . GLU A 1 94 ? -1.993 -10.360 -52.041 1.00 81.62 94 GLU A CA 1
ATOM 732 C C . GLU A 1 94 ? -0.648 -10.978 -52.445 1.00 81.62 94 GLU A C 1
ATOM 734 O O . GLU A 1 94 ? 0.242 -10.267 -52.918 1.00 81.62 94 GLU A O 1
ATOM 739 N N . ALA A 1 95 ? -0.512 -12.306 -52.343 1.00 84.19 95 ALA A N 1
ATOM 740 C CA . ALA A 1 95 ? 0.688 -13.017 -52.777 1.00 84.19 95 ALA A CA 1
ATOM 741 C C . ALA A 1 95 ? 0.952 -12.835 -54.281 1.00 84.19 95 ALA A C 1
ATOM 743 O O . ALA A 1 95 ? 2.078 -12.533 -54.692 1.00 84.19 95 ALA A O 1
ATOM 744 N N . ASP A 1 96 ? -0.082 -12.978 -55.110 1.00 86.88 96 ASP A N 1
ATOM 745 C CA . ASP A 1 96 ? 0.028 -12.803 -56.558 1.00 86.88 96 ASP A CA 1
ATOM 746 C C . ASP A 1 96 ? 0.371 -11.358 -56.928 1.00 86.88 96 ASP A C 1
ATOM 748 O O . ASP A 1 96 ? 1.212 -11.111 -57.805 1.00 86.88 96 ASP A O 1
ATOM 752 N N . GLN A 1 97 ? -0.216 -10.386 -56.227 1.00 86.31 97 GLN A N 1
ATOM 753 C CA . GLN A 1 97 ? 0.076 -8.977 -56.442 1.00 86.31 97 GLN A CA 1
ATOM 754 C C . GLN A 1 97 ? 1.532 -8.647 -56.086 1.00 86.31 97 GLN A C 1
ATOM 756 O O . GLN A 1 97 ? 2.228 -8.033 -56.902 1.00 86.31 97 GLN A O 1
ATOM 761 N N . GLU A 1 98 ? 2.037 -9.107 -54.941 1.00 84.44 98 GLU A N 1
ATOM 762 C CA . GLU A 1 98 ? 3.439 -8.913 -54.552 1.00 84.44 98 GLU A CA 1
ATOM 763 C C . GLU A 1 98 ? 4.411 -9.577 -55.538 1.00 84.44 98 GLU A C 1
ATOM 765 O O . GLU A 1 98 ? 5.380 -8.951 -55.991 1.00 84.44 98 GLU A O 1
ATOM 770 N N . LEU A 1 99 ? 4.131 -10.817 -55.953 1.00 87.81 99 LEU A N 1
ATOM 771 C CA . LEU A 1 99 ? 4.947 -11.537 -56.932 1.00 87.81 99 LEU A CA 1
ATOM 772 C C . LEU A 1 99 ? 4.941 -10.852 -58.305 1.00 87.81 99 LEU A C 1
ATOM 774 O O . LEU A 1 99 ? 5.977 -10.811 -58.981 1.00 87.81 99 LEU A O 1
ATOM 778 N N . SER A 1 100 ? 3.806 -10.289 -58.724 1.00 83.12 100 SER A N 1
ATOM 779 C CA . SER A 1 100 ? 3.704 -9.537 -59.976 1.00 83.12 100 SER A CA 1
ATOM 780 C C . SER A 1 100 ? 4.557 -8.263 -59.938 1.00 83.12 100 SER A C 1
ATOM 782 O O . SER A 1 100 ? 5.334 -8.010 -60.865 1.00 83.12 100 SER A O 1
ATOM 784 N N . GLN A 1 101 ? 4.520 -7.513 -58.831 1.00 83.00 101 GLN A N 1
ATOM 785 C CA . GLN A 1 101 ? 5.330 -6.307 -58.660 1.00 83.00 101 GLN A CA 1
ATOM 786 C C . GLN A 1 101 ? 6.826 -6.621 -58.599 1.00 83.00 101 GLN A C 1
ATOM 788 O O . GLN A 1 101 ? 7.637 -5.902 -59.193 1.00 83.00 101 GLN A O 1
ATOM 793 N N . ALA A 1 102 ? 7.207 -7.721 -57.946 1.00 82.69 102 ALA A N 1
ATOM 794 C CA . ALA A 1 102 ? 8.589 -8.184 -57.913 1.00 82.69 102 ALA A CA 1
ATOM 795 C C . ALA A 1 102 ? 9.107 -8.546 -59.316 1.00 82.69 102 ALA A C 1
ATOM 797 O O . ALA A 1 102 ? 10.248 -8.219 -59.648 1.00 82.69 102 ALA A O 1
ATOM 798 N N . ARG A 1 103 ? 8.277 -9.162 -60.174 1.00 79.44 103 ARG A N 1
ATOM 799 C CA . ARG A 1 103 ? 8.637 -9.454 -61.576 1.00 79.44 103 ARG A CA 1
ATOM 800 C C . ARG A 1 103 ? 8.832 -8.191 -62.408 1.00 79.44 103 ARG A C 1
ATOM 802 O O . ARG A 1 103 ? 9.756 -8.155 -63.211 1.00 79.44 103 ARG A O 1
ATOM 809 N N . ILE A 1 104 ? 8.004 -7.168 -62.197 1.00 77.38 104 ILE A N 1
ATOM 810 C CA . ILE A 1 104 ? 8.117 -5.875 -62.891 1.00 77.38 104 ILE A CA 1
ATOM 811 C C . ILE A 1 104 ? 9.401 -5.145 -62.477 1.00 77.38 104 ILE A C 1
ATOM 813 O O . ILE A 1 104 ? 10.102 -4.588 -63.319 1.00 77.38 104 ILE A O 1
ATOM 817 N N . ARG A 1 105 ? 9.734 -5.163 -61.179 1.00 74.62 105 ARG A N 1
ATOM 818 C CA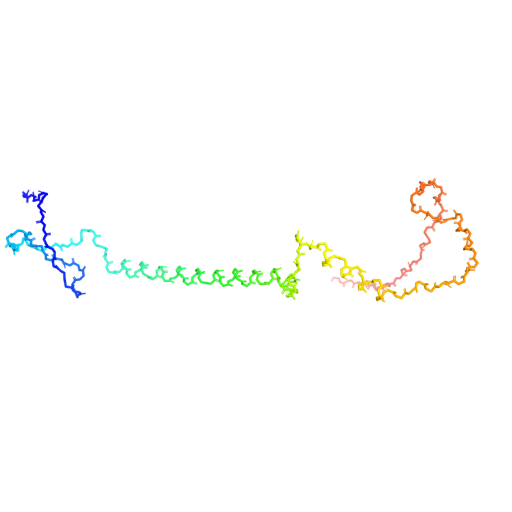 . ARG A 1 105 ? 10.920 -4.485 -60.633 1.00 74.62 105 ARG A CA 1
ATOM 819 C C . ARG A 1 105 ? 12.226 -5.223 -60.887 1.00 74.62 105 ARG A C 1
ATOM 821 O O . ARG A 1 105 ? 13.285 -4.609 -60.780 1.00 74.62 105 ARG A O 1
ATOM 828 N N . ARG A 1 106 ? 12.184 -6.523 -61.189 1.00 69.56 106 ARG A N 1
ATOM 829 C CA . ARG A 1 106 ? 13.390 -7.301 -61.466 1.00 69.56 106 ARG A CA 1
ATOM 830 C C . ARG A 1 106 ? 13.899 -6.929 -62.861 1.00 69.56 106 ARG A C 1
ATOM 832 O O . ARG A 1 106 ? 13.263 -7.308 -63.845 1.00 69.56 106 ARG A O 1
ATOM 839 N N . PRO A 1 107 ? 15.042 -6.229 -62.989 1.00 64.56 107 PRO A N 1
ATOM 840 C CA . PRO A 1 107 ? 15.641 -6.043 -64.299 1.00 64.56 107 PRO A CA 1
ATOM 841 C C . PRO A 1 107 ? 15.889 -7.425 -64.904 1.00 64.56 107 PRO A C 1
ATOM 843 O O . PRO A 1 107 ? 16.330 -8.346 -64.204 1.00 64.56 107 PRO A O 1
ATOM 846 N N . ARG A 1 108 ? 15.576 -7.583 -66.198 1.00 66.88 108 ARG A N 1
ATOM 847 C CA . ARG A 1 108 ? 15.938 -8.793 -66.946 1.00 66.88 108 ARG A CA 1
ATOM 848 C C . ARG A 1 108 ? 17.403 -9.104 -66.628 1.00 66.88 108 ARG A C 1
ATOM 850 O O . ARG A 1 108 ? 18.210 -8.174 -66.719 1.00 66.88 108 ARG A O 1
ATOM 857 N N . PRO A 1 109 ? 17.758 -10.349 -66.249 1.00 61.16 109 PRO A N 1
ATOM 858 C CA . PRO A 1 109 ? 19.159 -10.689 -66.076 1.00 61.16 109 PRO A CA 1
ATOM 859 C C . PRO A 1 109 ? 19.847 -10.284 -67.371 1.00 61.16 109 PRO A C 1
ATOM 861 O O . PRO A 1 109 ? 19.427 -10.708 -68.453 1.00 61.16 109 PRO A O 1
ATOM 864 N N . SER A 1 110 ? 20.819 -9.375 -67.272 1.00 60.84 110 SER A N 1
ATOM 865 C CA . SER A 1 110 ? 21.607 -8.994 -68.429 1.00 60.84 110 SER A CA 1
ATOM 866 C C . SER A 1 110 ? 22.119 -10.297 -69.019 1.00 60.84 110 SER A C 1
ATOM 868 O O . SER A 1 110 ? 22.708 -11.118 -68.312 1.00 60.84 110 SER A O 1
ATOM 870 N N . ARG A 1 111 ? 21.782 -10.549 -70.288 1.00 62.47 111 ARG A N 1
ATOM 871 C CA . ARG A 1 111 ? 22.255 -11.726 -71.008 1.00 62.47 111 ARG A CA 1
ATOM 872 C C . ARG A 1 111 ? 23.751 -11.510 -71.180 1.00 62.47 111 ARG A C 1
ATOM 874 O O . ARG A 1 111 ? 24.182 -10.919 -72.164 1.00 62.47 111 ARG A O 1
ATOM 881 N N . ARG A 1 112 ? 24.521 -11.855 -70.144 1.00 64.19 112 ARG A N 1
ATOM 882 C CA . ARG A 1 112 ? 25.971 -11.737 -70.164 1.00 64.19 112 ARG A CA 1
ATOM 883 C C . ARG A 1 112 ? 26.421 -12.577 -71.358 1.00 64.19 112 ARG A C 1
ATOM 885 O O . ARG A 1 112 ? 25.997 -13.735 -71.443 1.00 64.19 112 ARG A O 1
ATOM 892 N N . PRO A 1 113 ? 27.192 -12.018 -72.305 1.00 65.38 113 PRO A N 1
ATOM 893 C CA . PRO A 1 113 ? 27.837 -12.855 -73.304 1.00 65.38 113 PRO A CA 1
ATOM 894 C C . PRO A 1 113 ? 28.606 -13.939 -72.549 1.00 65.38 113 PRO A C 1
ATOM 896 O O . PRO A 1 113 ? 29.102 -13.668 -71.452 1.00 65.38 113 PRO A O 1
ATOM 899 N N . ALA A 1 114 ? 28.623 -15.162 -73.080 1.00 65.69 114 ALA A N 1
ATOM 900 C CA . ALA A 1 114 ? 29.337 -16.274 -72.471 1.00 65.69 114 ALA A CA 1
ATOM 901 C C . ALA A 1 114 ? 30.818 -15.889 -72.363 1.00 65.69 114 ALA A C 1
ATOM 903 O O . ALA A 1 114 ? 31.577 -16.000 -73.322 1.00 65.69 114 ALA A O 1
ATOM 904 N N . LEU A 1 115 ? 31.198 -15.331 -71.214 1.00 64.44 115 LEU A N 1
ATOM 905 C CA . LEU A 1 115 ? 32.582 -15.078 -70.869 1.00 64.44 115 LEU A CA 1
ATOM 906 C C . LEU A 1 115 ? 33.249 -16.450 -70.821 1.00 64.44 115 LEU A C 1
ATOM 908 O O . LEU A 1 115 ? 32.628 -17.404 -70.346 1.00 64.44 115 LEU A O 1
ATOM 912 N N . MET A 1 116 ? 34.451 -16.527 -71.399 1.00 70.81 116 MET A N 1
ATOM 913 C CA . MET A 1 116 ? 35.247 -17.748 -71.543 1.00 70.81 116 MET A CA 1
ATOM 914 C C . MET A 1 116 ? 35.096 -18.673 -70.329 1.00 70.81 116 MET A C 1
ATOM 916 O O . MET A 1 116 ? 35.049 -18.167 -69.202 1.00 70.81 116 MET A O 1
ATOM 920 N N . PRO A 1 117 ? 35.024 -20.004 -70.536 1.00 74.00 117 PRO A N 1
ATOM 921 C CA . PRO A 1 117 ? 34.937 -20.937 -69.424 1.00 74.00 117 PRO A CA 1
ATOM 922 C C . PRO A 1 117 ? 36.059 -20.635 -68.432 1.00 74.00 117 PRO A C 1
ATOM 924 O O . PRO A 1 117 ? 37.209 -20.422 -68.823 1.00 74.00 117 PRO A O 1
ATOM 927 N N . LEU A 1 118 ? 35.691 -20.545 -67.153 1.00 74.12 118 LEU A N 1
ATOM 928 C CA . LEU A 1 118 ? 36.654 -20.290 -66.094 1.00 74.12 118 LEU A CA 1
ATOM 929 C C . LEU A 1 118 ? 37.658 -21.455 -66.094 1.00 74.12 118 LEU A C 1
ATOM 931 O O . LEU A 1 118 ? 37.211 -22.603 -66.163 1.00 74.12 118 LEU A O 1
ATOM 935 N N . PRO A 1 119 ? 38.976 -21.194 -66.065 1.00 76.94 119 PRO A N 1
ATOM 936 C CA . PRO A 1 119 ? 39.961 -22.264 -66.018 1.00 76.94 119 PRO A CA 1
ATOM 937 C C . PRO A 1 119 ? 39.754 -23.114 -64.765 1.00 76.94 119 PRO A C 1
ATOM 939 O O . PRO A 1 119 ? 39.275 -22.620 -63.737 1.00 76.94 119 PRO A O 1
ATOM 942 N N . ASP A 1 120 ? 40.125 -24.390 -64.857 1.00 80.12 120 ASP A N 1
ATOM 943 C CA . ASP A 1 120 ? 40.050 -25.283 -63.711 1.00 80.12 120 ASP A CA 1
ATOM 944 C C . ASP A 1 120 ? 40.860 -24.710 -62.532 1.00 80.12 120 ASP A C 1
ATOM 946 O O . ASP A 1 120 ? 41.968 -24.199 -62.731 1.00 80.12 120 ASP A O 1
ATOM 950 N N . PRO A 1 121 ? 40.323 -24.766 -61.298 1.00 79.88 121 PRO A N 1
ATOM 951 C CA . PRO A 1 121 ? 41.043 -24.307 -60.118 1.00 79.88 121 PRO A CA 1
ATOM 952 C C . PRO A 1 121 ? 42.337 -25.093 -59.924 1.00 79.88 121 PRO A C 1
ATOM 954 O O . PRO A 1 121 ? 42.355 -26.308 -60.134 1.00 79.88 121 PRO A O 1
ATOM 957 N N . ASP A 1 122 ? 43.372 -24.408 -59.442 1.00 78.94 122 ASP A N 1
ATOM 958 C CA . ASP A 1 122 ? 44.682 -24.989 -59.151 1.00 78.94 122 ASP A CA 1
ATOM 959 C C . ASP A 1 122 ? 44.551 -26.233 -58.241 1.00 78.94 122 ASP A C 1
ATOM 961 O O . ASP A 1 122 ? 43.832 -26.185 -57.232 1.00 78.94 122 ASP A O 1
ATOM 965 N N . PRO A 1 123 ? 45.216 -27.358 -58.570 1.00 76.56 123 PRO A N 1
ATOM 966 C CA . PRO A 1 123 ? 45.158 -28.586 -57.778 1.00 76.56 123 PRO A CA 1
ATOM 967 C C . PRO A 1 123 ? 45.620 -28.430 -56.319 1.00 76.56 123 PRO A C 1
ATOM 969 O O . PRO A 1 123 ? 45.287 -29.282 -55.497 1.00 76.56 123 PRO A O 1
ATOM 972 N N . GLY A 1 124 ? 46.341 -27.360 -55.965 1.00 78.44 124 GLY A N 1
ATOM 973 C CA . GLY A 1 124 ? 46.714 -27.064 -54.576 1.00 78.44 124 GLY A CA 1
ATOM 974 C C . GLY A 1 124 ? 45.597 -26.459 -53.710 1.00 78.44 124 GLY A C 1
ATOM 975 O O . GLY A 1 124 ? 45.785 -26.290 -52.504 1.00 78.44 124 GLY A O 1
ATOM 976 N N . TRP A 1 125 ? 44.447 -26.092 -54.287 1.00 80.31 125 TRP A N 1
ATOM 977 C CA . TRP A 1 125 ? 43.375 -25.413 -53.556 1.00 80.31 125 TRP A CA 1
ATOM 978 C C . TRP A 1 125 ? 42.444 -26.401 -52.850 1.00 80.31 125 TRP A C 1
ATOM 980 O O . TRP A 1 125 ? 41.827 -27.263 -53.474 1.00 80.31 125 TRP A O 1
ATOM 990 N N . VAL A 1 126 ? 42.260 -26.219 -51.540 1.00 79.12 126 VAL A N 1
ATOM 991 C CA . VAL A 1 126 ? 41.289 -26.991 -50.753 1.00 79.12 126 VAL A CA 1
ATOM 992 C C . VAL A 1 126 ? 39.874 -26.534 -51.106 1.00 79.12 126 VAL A C 1
ATOM 994 O O . VAL A 1 126 ? 39.493 -25.393 -50.837 1.00 79.12 126 VAL A O 1
ATOM 997 N N . ARG A 1 127 ? 39.076 -27.427 -51.700 1.00 76.12 127 ARG A N 1
ATOM 998 C CA . ARG A 1 127 ? 37.675 -27.149 -52.045 1.00 76.12 127 ARG A CA 1
ATOM 999 C C . ARG A 1 127 ? 36.737 -27.542 -50.895 1.00 76.12 127 ARG A C 1
ATOM 1001 O O . ARG A 1 127 ? 36.950 -28.589 -50.277 1.00 76.12 127 ARG A O 1
ATOM 1008 N N . PRO A 1 128 ? 35.672 -26.764 -50.620 1.00 72.31 128 PRO A N 1
ATOM 1009 C CA . PRO A 1 128 ? 34.664 -27.147 -49.634 1.00 72.31 128 PRO A CA 1
ATOM 1010 C C . PRO A 1 128 ? 34.072 -28.520 -49.979 1.00 72.31 128 PRO A C 1
ATOM 1012 O O . PRO A 1 128 ? 33.533 -28.705 -51.068 1.00 72.31 128 PRO A O 1
ATOM 1015 N N . GLY A 1 129 ? 34.195 -29.486 -49.066 1.00 72.00 129 GLY A N 1
ATOM 1016 C CA . GLY A 1 129 ? 33.686 -30.851 -49.245 1.00 72.00 129 GLY A CA 1
ATOM 1017 C C . GLY A 1 129 ? 34.699 -31.887 -49.748 1.00 72.00 129 GLY A C 1
ATOM 1018 O O . GLY A 1 129 ? 34.333 -33.056 -49.843 1.00 72.00 129 GLY A O 1
ATOM 1019 N N . GLN A 1 130 ? 35.959 -31.519 -50.027 1.00 68.62 130 GLN A N 1
ATOM 1020 C CA . GLN A 1 130 ? 37.015 -32.514 -50.259 1.00 68.62 130 GLN A CA 1
ATOM 1021 C C . GLN A 1 130 ? 37.697 -32.932 -48.944 1.00 68.62 130 GLN A C 1
ATOM 1023 O O . GLN A 1 130 ? 38.022 -32.067 -48.125 1.00 68.62 130 GLN A O 1
ATOM 1028 N N . PRO A 1 131 ? 37.947 -34.238 -48.723 1.00 60.03 131 PRO A N 1
ATOM 1029 C CA . PRO A 1 131 ? 38.731 -34.692 -47.583 1.00 60.03 131 PRO A CA 1
ATOM 1030 C C . PRO A 1 131 ? 40.179 -34.214 -47.743 1.00 60.03 131 PRO A C 1
ATOM 1032 O O . PRO A 1 131 ? 40.809 -34.437 -48.775 1.00 60.03 131 PRO A O 1
ATOM 1035 N N . VAL A 1 132 ? 40.703 -33.530 -46.726 1.00 60.78 132 VAL A N 1
ATOM 1036 C CA . VAL A 1 132 ? 42.083 -33.035 -46.727 1.00 60.78 132 VAL A CA 1
ATOM 1037 C C . VAL A 1 132 ? 43.024 -34.234 -46.603 1.00 60.78 132 VAL A C 1
ATOM 1039 O O . VAL A 1 132 ? 43.144 -34.826 -45.531 1.00 60.78 132 VAL A O 1
ATOM 1042 N N . SER A 1 133 ? 43.691 -34.607 -47.693 1.00 59.31 133 SER A N 1
ATOM 1043 C CA . SER A 1 133 ? 44.777 -35.587 -47.656 1.00 59.31 133 SER A CA 1
ATOM 1044 C C . SER A 1 133 ? 45.946 -34.988 -46.875 1.00 59.31 133 SER A C 1
ATOM 1046 O O . SER A 1 133 ? 46.565 -34.015 -47.304 1.00 59.31 133 SER A O 1
ATOM 1048 N N . ALA A 1 134 ? 46.226 -35.547 -45.698 1.00 55.53 134 ALA A N 1
ATOM 1049 C CA . ALA A 1 134 ? 47.301 -35.125 -44.811 1.00 55.53 134 ALA A CA 1
ATOM 1050 C C . ALA A 1 134 ? 48.678 -35.414 -45.433 1.00 55.53 134 ALA A C 1
ATOM 1052 O O . ALA A 1 134 ? 49.287 -36.439 -45.147 1.00 55.53 134 ALA A O 1
ATOM 1053 N N . GLN A 1 135 ? 49.165 -34.532 -46.304 1.00 53.09 135 GLN A N 1
ATOM 1054 C CA . GLN A 1 135 ? 50.548 -34.558 -46.784 1.00 53.09 135 GLN A CA 1
ATOM 1055 C C . GLN A 1 135 ? 50.976 -33.171 -47.283 1.00 53.09 135 GLN A C 1
ATOM 1057 O O . GLN A 1 135 ? 51.176 -32.927 -48.464 1.00 53.09 135 GLN A O 1
ATOM 1062 N N . ALA A 1 136 ? 51.114 -32.241 -46.338 1.00 49.16 136 ALA A N 1
ATOM 1063 C CA . ALA A 1 136 ? 51.977 -31.066 -46.483 1.00 49.16 136 ALA A CA 1
ATOM 1064 C C . ALA A 1 136 ? 52.542 -30.644 -45.112 1.00 49.16 136 ALA A C 1
ATOM 1066 O O . ALA A 1 136 ? 52.616 -29.467 -44.769 1.00 49.16 136 ALA A O 1
ATOM 1067 N N . SER A 1 137 ? 52.924 -31.623 -44.286 1.00 51.78 137 SER A N 1
ATOM 1068 C CA . SER A 1 137 ? 53.838 -31.384 -43.170 1.00 51.78 137 SER A CA 1
ATOM 1069 C C . SER A 1 137 ? 55.253 -31.355 -43.729 1.00 51.78 137 SER A C 1
ATOM 1071 O O . SER A 1 137 ? 55.832 -32.417 -43.908 1.00 51.78 137 SER A O 1
ATOM 1073 N N . ALA A 1 138 ? 55.772 -30.163 -44.035 1.00 43.41 138 ALA A N 1
ATOM 1074 C CA . ALA A 1 138 ? 57.189 -29.795 -43.892 1.00 43.41 138 ALA A CA 1
ATOM 1075 C C . ALA A 1 138 ? 57.504 -28.502 -44.659 1.00 43.41 138 ALA A C 1
ATOM 1077 O O . ALA A 1 138 ? 58.019 -28.553 -45.769 1.00 43.41 138 ALA A O 1
ATOM 1078 N N . LEU A 1 139 ? 57.290 -27.343 -44.036 1.00 46.31 139 LEU A N 1
ATOM 1079 C CA . LEU A 1 139 ? 58.186 -26.202 -44.238 1.00 46.31 139 LEU A CA 1
ATOM 1080 C C . LEU A 1 139 ? 58.427 -25.522 -42.877 1.00 46.31 139 LEU A C 1
ATOM 1082 O O . LEU A 1 139 ? 57.467 -25.288 -42.136 1.00 46.31 139 LEU A O 1
ATOM 1086 N N . PRO A 1 140 ? 59.692 -25.267 -42.495 1.00 44.12 140 PRO A N 1
ATOM 1087 C CA . PRO A 1 140 ? 60.035 -24.730 -41.185 1.00 44.12 140 PRO A CA 1
ATOM 1088 C C . PRO A 1 140 ? 59.583 -23.271 -41.065 1.00 44.12 140 PRO A C 1
ATOM 1090 O O . PRO A 1 140 ? 59.798 -22.462 -41.966 1.00 44.12 140 PRO A O 1
ATOM 1093 N N . ARG A 1 141 ? 58.966 -22.929 -39.927 1.00 42.06 141 ARG A N 1
ATOM 1094 C CA . ARG A 1 141 ? 58.684 -21.540 -39.540 1.00 42.06 141 ARG A CA 1
ATOM 1095 C C . ARG A 1 141 ? 60.017 -20.800 -39.388 1.00 42.06 141 ARG A C 1
ATOM 1097 O O . ARG A 1 141 ? 60.737 -21.055 -38.425 1.00 42.06 141 ARG A O 1
ATOM 1104 N N . ASP A 1 142 ? 60.331 -19.910 -40.328 1.00 44.88 142 ASP A N 1
ATOM 1105 C CA . ASP A 1 142 ? 61.472 -18.996 -40.232 1.00 44.88 142 ASP A CA 1
ATOM 1106 C C . ASP A 1 142 ? 61.265 -18.067 -39.025 1.00 44.88 142 ASP A C 1
ATOM 1108 O O . ASP A 1 142 ? 60.367 -17.221 -38.991 1.00 44.88 142 ASP A O 1
ATOM 1112 N N . GLN A 1 143 ? 62.064 -18.305 -37.987 1.00 52.72 143 GLN A N 1
ATOM 1113 C CA . GLN A 1 143 ? 62.169 -17.461 -36.811 1.00 52.72 143 GLN A CA 1
ATOM 1114 C C . GLN A 1 143 ? 63.117 -16.309 -37.128 1.00 52.72 143 GLN A C 1
ATOM 1116 O O . GLN A 1 143 ? 64.334 -16.470 -37.062 1.00 52.72 143 GLN A O 1
ATOM 1121 N N . ARG A 1 144 ? 62.577 -15.118 -37.391 1.00 41.44 144 ARG A N 1
ATOM 1122 C CA . ARG A 1 144 ? 63.355 -13.879 -37.280 1.00 41.44 144 ARG A CA 1
ATOM 1123 C C . ARG A 1 144 ? 62.547 -12.787 -36.600 1.00 41.44 144 ARG A C 1
ATOM 1125 O O . ARG A 1 144 ? 61.765 -12.084 -37.232 1.00 41.44 144 ARG A O 1
ATOM 1132 N N . ARG A 1 145 ? 62.812 -12.585 -35.310 1.00 40.59 145 ARG A N 1
ATOM 1133 C CA . ARG A 1 145 ? 62.747 -11.250 -34.714 1.00 40.59 145 ARG A CA 1
ATOM 1134 C C . ARG A 1 145 ? 63.959 -11.066 -33.798 1.00 40.59 145 ARG A C 1
ATOM 1136 O O . ARG A 1 145 ? 64.141 -11.890 -32.906 1.00 40.59 145 ARG A O 1
ATOM 1143 N N . PRO A 1 146 ? 64.803 -10.050 -34.030 1.00 49.12 146 PRO A N 1
ATOM 1144 C CA . PRO A 1 146 ? 65.991 -9.828 -33.220 1.00 49.12 146 PRO A CA 1
ATOM 1145 C C . PRO A 1 146 ? 65.630 -9.269 -31.835 1.00 49.12 146 PRO A C 1
ATOM 1147 O O . PRO A 1 146 ? 64.793 -8.374 -31.712 1.00 49.12 146 PRO A O 1
ATOM 1150 N N . THR A 1 147 ? 66.296 -9.818 -30.818 1.00 50.53 147 THR A N 1
ATOM 1151 C CA . THR A 1 147 ? 66.674 -9.178 -29.543 1.00 50.53 147 THR A CA 1
ATOM 1152 C C . THR A 1 147 ? 67.486 -7.915 -29.866 1.00 50.53 147 THR A C 1
ATOM 1154 O O . THR A 1 147 ? 68.287 -7.946 -30.795 1.00 50.53 147 THR A O 1
ATOM 1157 N N . ASP A 1 148 ? 67.318 -6.752 -29.244 1.00 45.41 148 ASP A N 1
ATOM 1158 C CA . ASP A 1 148 ? 67.509 -6.420 -27.825 1.00 45.41 148 ASP A CA 1
ATOM 1159 C C . ASP A 1 148 ? 67.056 -4.937 -27.631 1.00 45.41 148 ASP A C 1
ATOM 1161 O O . ASP A 1 148 ? 66.825 -4.250 -28.634 1.00 45.41 148 ASP A O 1
ATOM 1165 N N . PRO A 1 149 ? 66.944 -4.388 -26.404 1.00 50.00 149 PRO A N 1
ATOM 1166 C CA . PRO A 1 149 ? 68.141 -3.721 -25.894 1.00 50.00 149 PRO A CA 1
ATOM 1167 C C . PRO A 1 149 ? 68.387 -3.884 -24.387 1.00 50.00 149 PRO A C 1
ATOM 1169 O O . PRO A 1 149 ? 67.548 -3.576 -23.541 1.00 50.00 149 PRO A O 1
ATOM 1172 N N . SER A 1 150 ? 69.632 -4.252 -24.091 1.00 45.25 150 SER A N 1
ATOM 1173 C CA . SER A 1 15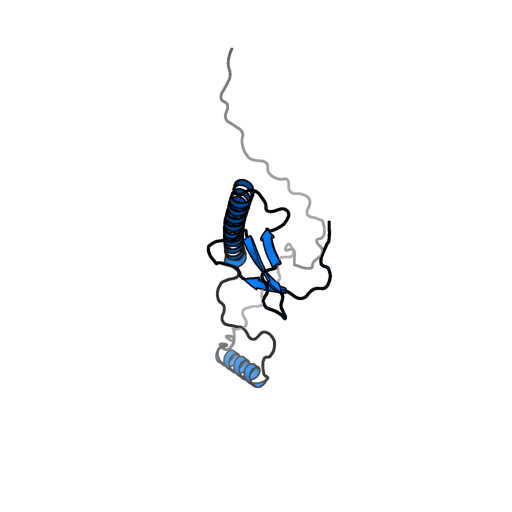0 ? 70.401 -3.895 -22.900 1.00 45.25 150 SER A CA 1
ATOM 1174 C C . SER A 1 150 ? 70.101 -2.500 -22.329 1.00 45.25 150 SER A C 1
ATOM 1176 O O . SER A 1 150 ? 70.311 -1.495 -23.004 1.00 45.25 150 SER A O 1
ATOM 1178 N N . THR A 1 151 ? 69.816 -2.452 -21.024 1.00 51.75 151 THR A N 1
ATOM 1179 C CA . THR A 1 151 ? 70.346 -1.410 -20.129 1.00 51.75 151 THR A CA 1
ATOM 1180 C C . THR A 1 151 ? 70.815 -2.089 -18.843 1.00 51.75 151 THR A C 1
ATOM 1182 O O . THR A 1 151 ? 70.048 -2.783 -18.177 1.00 51.75 151 THR A O 1
ATOM 1185 N N . GLY A 1 152 ? 72.103 -1.938 -18.535 1.00 42.44 152 GLY A N 1
ATOM 1186 C CA . GLY A 1 152 ? 72.776 -2.586 -17.415 1.00 42.44 152 GLY A CA 1
ATOM 1187 C C . GLY A 1 152 ? 72.448 -2.008 -16.030 1.00 42.44 152 GLY A C 1
ATOM 1188 O O . GLY A 1 152 ? 72.289 -0.808 -15.855 1.00 42.44 152 GLY A O 1
ATOM 1189 N N . THR A 1 153 ? 72.382 -2.908 -15.045 1.00 49.44 153 THR A N 1
ATOM 1190 C CA . THR A 1 153 ? 73.448 -3.121 -14.044 1.00 49.44 153 THR A CA 1
ATOM 1191 C C . THR A 1 153 ? 73.958 -1.892 -13.265 1.00 49.44 153 THR A C 1
ATOM 1193 O O . THR A 1 153 ? 74.819 -1.182 -13.767 1.00 49.44 153 THR A O 1
ATOM 1196 N N . LEU A 1 154 ? 73.546 -1.719 -11.992 1.00 44.72 154 LEU A N 1
ATOM 1197 C CA . LEU A 1 154 ? 74.340 -2.006 -10.763 1.00 44.72 154 LEU A CA 1
ATOM 1198 C C . LEU A 1 154 ? 73.857 -1.246 -9.505 1.00 44.72 154 LEU A C 1
ATOM 1200 O O . LEU A 1 154 ? 73.771 -0.026 -9.526 1.00 44.72 154 LEU A O 1
ATOM 1204 N N . ARG A 1 155 ? 73.827 -2.003 -8.388 1.00 41.59 155 ARG A N 1
ATOM 1205 C CA . ARG A 1 155 ? 74.175 -1.628 -6.989 1.00 41.59 155 ARG A CA 1
ATOM 1206 C C . ARG A 1 155 ? 73.256 -0.636 -6.249 1.00 41.59 155 ARG A C 1
ATOM 1208 O O . ARG A 1 155 ? 72.777 0.319 -6.826 1.00 41.59 155 ARG A O 1
ATOM 1215 N N . ARG A 1 156 ? 73.036 -0.754 -4.938 1.00 49.78 156 ARG A N 1
ATOM 1216 C CA . ARG A 1 156 ? 73.502 -1.665 -3.878 1.00 49.78 156 ARG A CA 1
ATOM 1217 C C . ARG A 1 156 ? 72.493 -1.572 -2.735 1.00 49.78 156 ARG A C 1
ATOM 1219 O O . ARG A 1 156 ? 71.897 -0.481 -2.609 1.00 49.78 156 ARG A O 1
#

Foldseek 3Di:
DDDDPPFDWDWDDDPVCPFKIWIAHPPPRHTPGMDGDPPDDDPVVVVVVVVVVVVVVVVVVVVVVVVVVVVCVVCVVVPPDDPDDPPDDDDPVNVVVVVVVVVVPDDDPPPPPPDPPDDDDDPPDDDPPDDDDPPDPDDDDDDDDDDDDDDDDDDD

Organism: NCBI:txid1032476